Protein AF-X1RS71-F1 (afdb_monomer)

InterPro domains:
  IPR001348 ATP phosphoribosyltransferase HisG [PTHR21403] (3-144)
  IPR013820 ATP phosphoribosyltransferase, catalytic domain [PF01634] (53-143)
  IPR013820 ATP phosphoribosyltransferase, catalytic domain [TIGR00070] (6-144)

Organism: NCBI:txid412755

Sequence (164 aa):
MSERVLKFTIPKGSLQDAVASFFERAGLKLLFVSKRDYRPSVGDSEIYIKLLRPQEIPNYLIGENAFDLGISGIDWVKETNANVEILLDLEIGAVSIVLCAPNNWDYINSLDDILQKFYEEGKTLRISTEYLTLSMNYLKENETYRKFYGEKTPLVITPWRSWA

Radius of gyration: 20.75 Å; Cα contacts (8 Å, |Δi|>4): 174; chains: 1; bounding box: 48×31×65 Å

Nearest PDB structures (foldseek):
  2vd3-assembly1_A  TM=8.696E-01  e=7.797E-06  Methanothermobacter thermautotrophicus str. Delta H
  7dah-assembly1_F  TM=8.364E-01  e=1.551E-04  Vibrio cholerae M66-2
  4yb6-assembly1_B  TM=8.441E-01  e=4.802E-04  Campylobacter jejuni RM1221
  6fua-assembly1_C-2  TM=6.063E-01  e=3.843E-05  Psychrobacter arcticus 273-4
  4yb6-assembly1_A  TM=6.002E-01  e=3.934E-04  Campylobacter jejuni RM1221

Solvent-accessible surface area (backbone atoms only — not comparable to full-atom values): 10466 Å² total; per-residue (Å²): 128,84,80,82,60,48,32,35,35,39,36,49,67,92,51,30,63,60,51,44,50,54,31,40,76,70,72,44,46,68,44,64,95,46,97,84,55,48,59,40,48,45,94,44,92,49,53,46,46,37,54,37,56,48,82,48,40,40,60,40,53,70,35,86,95,62,32,79,44,69,56,64,55,69,66,41,31,59,42,67,65,42,87,71,86,86,88,74,86,82,90,66,83,87,81,82,92,75,91,84,76,70,88,88,45,88,81,57,88,48,71,56,46,50,53,50,52,29,59,75,69,74,47,86,83,83,85,88,72,93,51,59,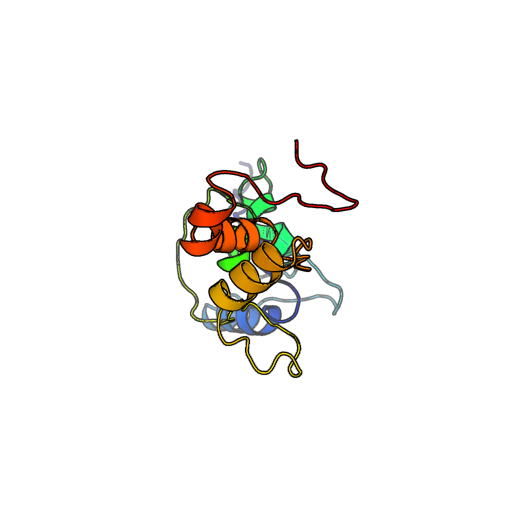50,51,52,48,49,59,47,69,69,33,66,59,47,32,72,77,56,49,88,64,75,80,88,68,87,53,100,88,50,86,78,129

pLDDT: mean 91.26, std 9.31, range [41.72, 96.94]

Mean predicted aligned error: 5.25 Å

Foldseek 3Di:
DPQQAAEEEEEDDPCPVVVQVVCVVVVFHWAAPDPPGQWTHTPDPSYTYGYDHLLCFLVQCQDPPRGVYYDHDPLSCQLVVRPDDDPDDPVPDDDDDDDDDDPVPVQDDDPLSVLVVCLVVVHDDDDDDPRQRVVQVVLQVDPSSCVRPNNDGDQDDDPVDDDD

Secondary structure (DSSP, 8-state):
-----EEEEEE-STTHHHHHHHHHHTT---B-SSTT-SS-B-S-TTEEEEEE-GGGHHHHHHSTTS-SEE---HHHHHHHT-----------S---------TT-TT--SHHHHHHHHHHTTPPP----S-HHHHHHHHHH-HHHHHHHTTPPPPP--SS----

Structure (mmCIF, N/CA/C/O backbone):
data_AF-X1RS71-F1
#
_entry.id   AF-X1RS71-F1
#
loop_
_atom_site.group_PDB
_atom_site.id
_atom_site.type_symbol
_atom_site.label_atom_id
_atom_site.label_alt_id
_atom_site.label_comp_id
_atom_site.label_asym_id
_atom_site.label_entity_id
_atom_site.label_seq_id
_atom_site.pdbx_PDB_ins_code
_atom_site.Cartn_x
_atom_site.Cartn_y
_atom_site.Cartn_z
_atom_site.occupancy
_atom_site.B_iso_or_equiv
_atom_site.auth_seq_id
_atom_site.auth_comp_id
_atom_site.auth_asym_id
_atom_site.auth_atom_id
_atom_site.pdbx_PDB_model_num
ATOM 1 N N . MET A 1 1 ? 7.664 11.153 -36.110 1.00 41.72 1 MET A N 1
ATOM 2 C CA . MET A 1 1 ? 6.736 10.410 -35.232 1.00 41.72 1 MET A CA 1
ATOM 3 C C . MET A 1 1 ? 7.298 10.532 -33.832 1.00 41.72 1 MET A C 1
ATOM 5 O O . MET A 1 1 ? 8.490 10.310 -33.695 1.00 41.72 1 MET A O 1
ATOM 9 N N . SER A 1 2 ? 6.528 10.975 -32.836 1.00 53.06 2 SER A N 1
ATOM 10 C CA . SER A 1 2 ? 7.007 10.883 -31.453 1.00 53.06 2 SER A CA 1
ATOM 11 C C . SER A 1 2 ? 7.156 9.398 -31.126 1.00 53.06 2 SER A C 1
ATOM 13 O O . SER A 1 2 ? 6.161 8.674 -31.207 1.00 53.06 2 SER A O 1
ATOM 15 N N . GLU A 1 3 ? 8.370 8.940 -30.838 1.00 64.94 3 GLU A N 1
ATOM 16 C CA . GLU A 1 3 ? 8.602 7.583 -30.339 1.00 64.94 3 GLU A CA 1
ATOM 17 C C . GLU A 1 3 ? 7.707 7.368 -29.112 1.00 64.94 3 GLU A C 1
ATOM 19 O O . GLU A 1 3 ? 7.701 8.180 -28.180 1.00 64.94 3 GLU A O 1
ATOM 24 N N . ARG A 1 4 ? 6.845 6.346 -29.161 1.00 82.25 4 ARG A N 1
ATOM 25 C CA . ARG A 1 4 ? 5.962 6.008 -28.042 1.00 82.25 4 ARG A CA 1
ATOM 26 C C . ARG A 1 4 ? 6.811 5.303 -26.995 1.00 82.25 4 ARG A C 1
ATOM 28 O O . ARG A 1 4 ? 7.054 4.113 -27.110 1.00 82.25 4 ARG A O 1
ATOM 35 N N . VAL A 1 5 ? 7.267 6.057 -26.005 1.00 92.62 5 VAL A N 1
ATOM 36 C CA . VAL A 1 5 ? 8.020 5.526 -24.867 1.00 92.62 5 VAL A CA 1
ATOM 37 C C . VAL A 1 5 ? 7.044 5.066 -23.786 1.00 92.62 5 VAL A C 1
ATOM 39 O O . VAL A 1 5 ? 6.218 5.863 -23.340 1.00 92.62 5 VAL A O 1
ATOM 42 N N . LEU A 1 6 ? 7.170 3.815 -23.341 1.00 94.38 6 LEU A N 1
ATOM 43 C CA . LEU A 1 6 ? 6.470 3.268 -22.183 1.00 94.38 6 LEU A CA 1
ATOM 44 C C . LEU A 1 6 ? 7.072 3.847 -20.897 1.00 94.38 6 LEU A C 1
ATOM 46 O O . LEU A 1 6 ? 8.234 3.597 -20.571 1.00 94.38 6 LEU A O 1
ATOM 50 N N . LYS A 1 7 ? 6.284 4.603 -20.135 1.00 95.44 7 LYS A N 1
ATOM 51 C CA . LYS A 1 7 ? 6.690 5.167 -18.845 1.00 95.44 7 LYS A CA 1
ATOM 52 C C . LYS A 1 7 ? 6.326 4.208 -17.718 1.00 95.44 7 LYS A C 1
ATOM 54 O O . LYS A 1 7 ? 5.167 4.102 -17.326 1.00 95.44 7 LYS A O 1
ATOM 59 N N . PHE A 1 8 ? 7.332 3.569 -17.140 1.00 96.19 8 PHE A N 1
ATOM 60 C CA . PHE A 1 8 ? 7.188 2.597 -16.063 1.00 96.19 8 PHE A CA 1
ATOM 61 C C . PHE A 1 8 ? 7.727 3.172 -14.742 1.00 96.19 8 PHE A C 1
ATOM 63 O O . PHE A 1 8 ? 8.841 3.695 -14.674 1.00 96.19 8 PHE A O 1
ATOM 70 N N . THR A 1 9 ? 6.960 3.075 -13.657 1.00 96.94 9 THR A N 1
ATOM 71 C CA . THR A 1 9 ? 7.467 3.319 -12.304 1.00 96.94 9 THR A CA 1
ATOM 72 C C . THR A 1 9 ? 7.672 2.048 -11.475 1.00 96.94 9 THR A C 1
ATOM 74 O O . THR A 1 9 ? 6.889 1.104 -11.533 1.00 96.94 9 THR A O 1
ATOM 77 N N . ILE A 1 10 ? 8.735 2.018 -10.670 1.00 96.19 10 ILE A N 1
ATOM 78 C CA . ILE A 1 10 ? 9.050 0.897 -9.772 1.00 96.19 10 ILE A CA 1
ATOM 79 C C . ILE A 1 10 ? 9.283 1.389 -8.334 1.00 96.19 10 ILE A C 1
ATOM 81 O O . ILE A 1 10 ? 9.695 2.540 -8.134 1.00 96.19 10 ILE A O 1
ATOM 85 N N . PRO A 1 11 ? 9.038 0.548 -7.312 1.00 95.56 11 PRO A N 1
ATOM 86 C CA . PRO A 1 11 ? 9.202 0.942 -5.923 1.00 95.56 11 PRO A CA 1
ATOM 87 C C . PRO A 1 11 ? 10.680 1.017 -5.557 1.00 95.56 11 PRO A C 1
ATOM 89 O O . PRO A 1 11 ? 11.466 0.111 -5.833 1.00 95.56 11 PRO A O 1
ATOM 92 N N . LYS A 1 12 ? 11.057 2.098 -4.876 1.00 93.75 12 LYS A N 1
ATOM 93 C CA . LYS A 1 12 ? 12.360 2.194 -4.213 1.00 93.75 12 LYS A CA 1
ATOM 94 C C . LYS A 1 12 ? 12.329 1.545 -2.828 1.00 93.75 12 LYS A C 1
ATOM 96 O O . LYS A 1 12 ? 11.273 1.433 -2.207 1.00 93.75 12 LYS A O 1
ATOM 101 N N . GLY A 1 13 ? 13.508 1.270 -2.273 1.00 90.88 13 GLY A N 1
ATOM 102 C CA . GLY A 1 13 ? 13.646 0.788 -0.896 1.00 90.88 13 GLY A CA 1
ATOM 103 C C . GLY A 1 13 ? 13.589 -0.734 -0.806 1.00 90.88 13 GLY A C 1
ATOM 104 O O . GLY A 1 13 ? 14.222 -1.407 -1.608 1.00 90.88 13 GLY A O 1
ATOM 105 N N . SER A 1 14 ? 12.857 -1.279 0.169 1.00 88.62 14 SER A N 1
ATOM 106 C CA . SER A 1 14 ? 12.885 -2.714 0.507 1.00 88.62 14 SER A CA 1
ATOM 107 C C . SER A 1 14 ? 12.502 -3.652 -0.643 1.00 88.62 14 SER A C 1
ATOM 109 O O . SER A 1 14 ? 13.005 -4.768 -0.699 1.00 88.62 14 SER A O 1
ATOM 111 N N . LEU A 1 15 ? 11.646 -3.210 -1.570 1.00 90.94 15 LEU A N 1
ATOM 112 C CA . LEU A 1 15 ? 11.234 -4.003 -2.735 1.00 90.94 15 LEU A CA 1
ATOM 113 C C . LEU A 1 15 ? 12.163 -3.851 -3.944 1.00 90.94 15 LEU A C 1
ATOM 115 O O . LEU A 1 15 ? 12.030 -4.602 -4.907 1.00 90.94 15 LEU A O 1
ATOM 119 N N . GLN A 1 16 ? 13.094 -2.896 -3.916 1.00 91.88 16 GLN A N 1
ATOM 120 C CA . GLN A 1 16 ? 13.895 -2.535 -5.084 1.00 91.88 16 GLN A CA 1
ATOM 121 C C . GLN A 1 16 ? 14.736 -3.710 -5.595 1.00 91.88 16 GLN A C 1
ATOM 123 O O . GLN A 1 16 ? 14.764 -3.946 -6.799 1.00 91.88 16 GLN A O 1
ATOM 128 N N . ASP A 1 17 ? 15.374 -4.468 -4.702 1.00 91.88 17 ASP A N 1
ATOM 129 C CA . ASP A 1 17 ? 16.229 -5.597 -5.092 1.00 91.88 17 ASP A CA 1
ATOM 130 C C . ASP A 1 17 ? 15.408 -6.767 -5.657 1.00 91.88 17 ASP A C 1
ATOM 132 O O . ASP A 1 17 ? 15.797 -7.384 -6.650 1.00 91.88 17 ASP A O 1
ATOM 136 N N . ALA A 1 18 ? 14.233 -7.038 -5.076 1.00 93.69 18 ALA A N 1
ATOM 137 C CA . ALA A 1 18 ? 13.310 -8.053 -5.583 1.00 93.69 18 ALA A CA 1
ATOM 138 C C . ALA A 1 18 ? 12.795 -7.688 -6.984 1.00 93.69 18 ALA A C 1
ATOM 140 O O . ALA A 1 18 ? 12.774 -8.531 -7.881 1.00 93.69 18 ALA A O 1
ATOM 141 N N . VAL A 1 19 ? 12.452 -6.414 -7.196 1.00 94.88 19 VAL A N 1
ATOM 142 C CA . VAL A 1 19 ? 12.043 -5.899 -8.507 1.00 94.88 19 VAL A CA 1
ATOM 143 C C . VAL A 1 19 ? 13.203 -5.933 -9.501 1.00 94.88 19 VAL A C 1
ATOM 145 O O . VAL A 1 19 ? 13.016 -6.378 -10.629 1.00 94.88 19 VAL A O 1
ATOM 148 N N . ALA A 1 20 ? 14.414 -5.542 -9.102 1.00 93.81 20 ALA A N 1
ATOM 149 C CA . ALA A 1 20 ? 15.587 -5.619 -9.971 1.00 93.81 20 ALA A CA 1
ATOM 150 C C . ALA A 1 20 ? 15.874 -7.062 -10.419 1.00 93.81 20 ALA A C 1
ATOM 152 O O . ALA A 1 20 ? 16.146 -7.291 -11.596 1.00 93.81 20 ALA A O 1
ATOM 153 N N . SER A 1 21 ? 15.735 -8.035 -9.514 1.00 93.94 21 SER A N 1
ATOM 154 C CA . SER A 1 21 ? 15.857 -9.464 -9.828 1.00 93.94 21 SER A CA 1
ATOM 155 C C . SER A 1 21 ? 14.759 -9.950 -10.782 1.00 93.94 21 SER A C 1
ATOM 157 O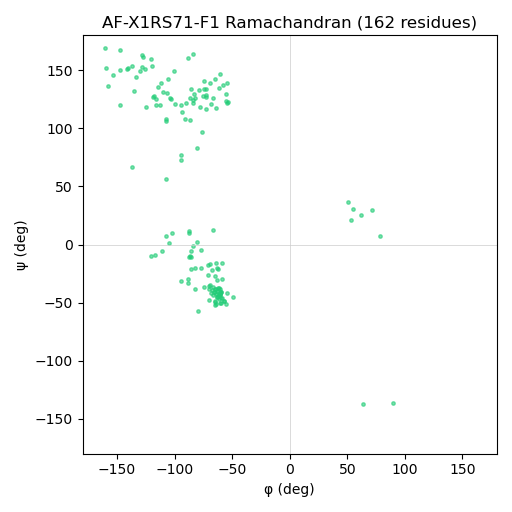 O . SER A 1 21 ? 15.042 -10.679 -11.733 1.00 93.94 21 SER A O 1
ATOM 159 N N . PHE A 1 22 ? 13.510 -9.506 -10.591 1.00 94.12 22 PHE A N 1
ATOM 160 C CA . PHE A 1 22 ? 12.412 -9.792 -11.521 1.00 94.12 22 PHE A CA 1
ATOM 161 C C . PHE A 1 22 ? 12.717 -9.279 -12.939 1.00 94.12 22 PHE A C 1
ATOM 163 O O . PHE A 1 22 ? 12.591 -10.026 -13.908 1.00 94.12 22 PHE A O 1
ATOM 170 N N . PHE A 1 23 ? 13.200 -8.041 -13.050 1.00 94.62 23 PHE A N 1
ATOM 171 C CA . PHE A 1 23 ? 13.624 -7.441 -14.315 1.00 94.62 23 PHE A CA 1
ATOM 172 C C . PHE A 1 23 ? 14.806 -8.186 -14.954 1.00 94.62 23 PHE A C 1
ATOM 174 O O . PHE A 1 23 ? 14.778 -8.469 -16.150 1.00 94.62 23 PHE A O 1
ATOM 181 N N . GLU A 1 24 ? 15.825 -8.564 -14.177 1.00 94.62 24 GLU A N 1
ATOM 182 C CA . GLU A 1 24 ? 16.976 -9.321 -14.688 1.00 94.62 24 GLU A CA 1
ATOM 183 C C . GLU A 1 24 ? 16.559 -10.703 -15.219 1.00 94.62 24 GLU A C 1
ATOM 185 O O . GLU A 1 24 ? 16.995 -11.097 -16.301 1.00 94.62 24 GLU A O 1
ATOM 190 N N . ARG A 1 25 ? 15.637 -11.399 -14.536 1.00 93.94 25 ARG A N 1
ATOM 191 C CA . ARG A 1 25 ? 15.044 -12.663 -15.018 1.00 93.94 25 ARG A CA 1
ATOM 192 C C . ARG A 1 25 ? 14.253 -12.500 -16.316 1.00 93.94 25 ARG A C 1
ATOM 194 O O . ARG A 1 25 ? 14.201 -13.439 -17.105 1.00 93.94 25 ARG A O 1
ATOM 201 N N . ALA A 1 26 ? 13.660 -11.330 -16.538 1.00 92.56 26 ALA A N 1
ATOM 202 C CA . ALA A 1 26 ? 12.976 -10.980 -17.780 1.00 92.56 26 ALA A CA 1
ATOM 203 C C . ALA A 1 26 ? 13.935 -10.524 -18.902 1.00 92.56 26 ALA A C 1
ATOM 205 O O . ALA A 1 26 ? 13.479 -10.150 -19.978 1.00 92.56 26 ALA A O 1
ATOM 206 N N . GLY A 1 27 ? 15.256 -10.528 -18.673 1.00 94.56 27 GLY A N 1
ATOM 207 C CA . GLY A 1 27 ? 16.252 -10.036 -19.633 1.00 94.56 27 GLY A CA 1
ATOM 208 C C . GLY A 1 27 ? 16.381 -8.508 -19.679 1.00 94.56 27 GLY A C 1
ATOM 209 O O . GLY A 1 27 ? 17.112 -7.976 -20.510 1.00 94.56 27 GLY A O 1
ATOM 210 N N . LEU A 1 28 ? 15.717 -7.793 -18.768 1.00 94.75 28 LEU A N 1
ATOM 211 C CA . LEU A 1 28 ? 15.622 -6.334 -18.710 1.00 94.75 28 LEU A CA 1
ATOM 212 C C . LEU A 1 28 ? 16.460 -5.766 -17.558 1.00 94.75 28 LEU A C 1
ATOM 214 O O . LEU A 1 28 ? 15.956 -5.069 -16.682 1.00 94.75 28 LEU A O 1
ATOM 218 N N . LYS A 1 29 ? 17.761 -6.068 -17.533 1.00 95.94 29 LYS A N 1
ATOM 219 C CA . LYS A 1 29 ? 18.649 -5.650 -16.438 1.00 95.94 29 LYS A CA 1
ATOM 220 C C . LYS A 1 29 ? 18.619 -4.133 -16.209 1.00 95.94 29 LYS A C 1
ATOM 222 O O . LYS A 1 29 ? 18.951 -3.360 -17.106 1.00 95.94 29 LYS A O 1
ATOM 227 N N . LEU A 1 30 ? 18.294 -3.732 -14.979 1.00 95.81 30 LE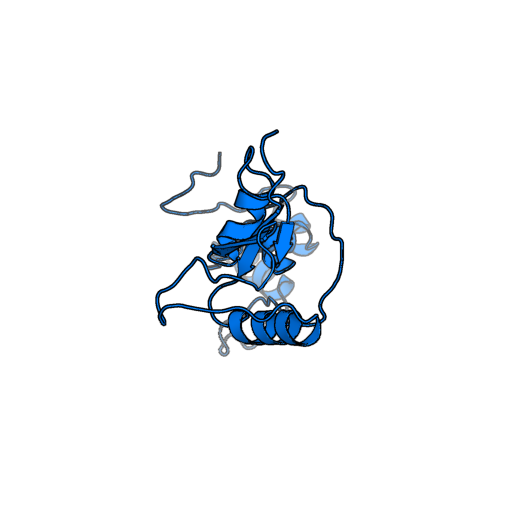U A N 1
ATOM 228 C CA . LEU A 1 30 ? 18.325 -2.337 -14.545 1.00 95.81 30 LEU A CA 1
ATOM 229 C C . LEU A 1 30 ? 19.767 -1.874 -14.314 1.00 95.81 30 LEU A C 1
ATOM 231 O O . LEU A 1 30 ? 20.519 -2.495 -13.557 1.00 95.81 30 LEU A O 1
ATOM 235 N N . LEU A 1 31 ? 20.141 -0.759 -14.935 1.00 95.38 31 LEU A N 1
ATOM 236 C CA . LEU A 1 31 ? 21.457 -0.142 -14.812 1.00 95.38 31 LEU A CA 1
ATOM 237 C C . LEU A 1 31 ? 21.336 1.197 -14.087 1.00 95.38 31 LEU A C 1
ATOM 239 O O . LEU A 1 31 ? 20.668 2.114 -14.556 1.00 95.38 31 LEU A O 1
ATOM 243 N N . PHE A 1 32 ? 22.012 1.312 -12.947 1.00 94.31 32 PHE A N 1
ATOM 244 C CA . PHE A 1 32 ? 22.029 2.520 -12.125 1.00 94.31 32 PHE A CA 1
ATOM 245 C C . PHE A 1 32 ? 23.381 3.218 -12.262 1.00 94.31 32 PHE A C 1
ATOM 247 O O . PHE A 1 32 ? 24.421 2.587 -12.068 1.00 94.31 32 PHE A O 1
ATOM 254 N N . VAL A 1 33 ? 23.388 4.530 -12.522 1.00 92.19 33 VAL A N 1
ATOM 255 C CA . VAL A 1 33 ? 24.653 5.295 -12.592 1.00 92.19 33 VAL A CA 1
ATOM 256 C C . VAL A 1 33 ? 25.237 5.596 -11.209 1.00 92.19 33 VAL A C 1
ATOM 258 O O . VAL A 1 33 ? 26.421 5.897 -11.070 1.00 92.19 33 VAL A O 1
ATOM 261 N N . SER A 1 34 ? 24.412 5.537 -10.160 1.00 91.75 34 SER A N 1
ATOM 262 C CA . SER A 1 34 ? 24.836 5.717 -8.771 1.00 91.75 34 SER A CA 1
ATOM 263 C C . SER A 1 34 ? 23.819 5.126 -7.792 1.00 91.75 34 SER A C 1
ATOM 265 O O . SER A 1 34 ? 22.674 4.868 -8.147 1.00 91.75 34 SER A O 1
ATOM 267 N N . LYS A 1 35 ? 24.186 5.020 -6.508 1.00 83.31 35 LYS A N 1
ATOM 268 C CA . LYS A 1 35 ? 23.254 4.607 -5.439 1.00 83.31 35 LYS A CA 1
ATOM 269 C C . LYS A 1 35 ? 22.062 5.552 -5.235 1.00 83.31 35 LYS A C 1
ATOM 271 O O . LYS A 1 35 ? 21.087 5.167 -4.605 1.00 83.31 35 LYS A O 1
ATOM 276 N N . ARG A 1 36 ? 22.166 6.807 -5.684 1.00 86.31 36 ARG A N 1
ATOM 277 C CA . ARG A 1 36 ? 21.101 7.821 -5.571 1.00 86.31 36 ARG A CA 1
ATOM 278 C C . ARG A 1 36 ? 20.358 8.022 -6.888 1.00 86.31 36 ARG A C 1
ATOM 280 O O . ARG A 1 36 ? 19.613 8.989 -7.021 1.00 86.31 36 ARG A O 1
ATOM 287 N N . ASP A 1 37 ? 20.608 7.162 -7.865 1.00 90.62 37 ASP A N 1
ATOM 288 C CA . ASP A 1 37 ? 19.938 7.231 -9.145 1.00 90.62 37 ASP A CA 1
ATOM 289 C C . ASP A 1 37 ? 18.481 6.774 -9.006 1.00 90.62 37 ASP A C 1
ATOM 291 O O . ASP A 1 37 ? 18.188 5.703 -8.479 1.00 90.62 37 ASP A O 1
ATOM 295 N N . TYR A 1 38 ? 17.570 7.628 -9.465 1.00 93.44 38 TYR A N 1
ATOM 296 C CA . TYR A 1 38 ? 16.130 7.381 -9.462 1.00 93.44 38 TYR A CA 1
ATOM 297 C C . TYR A 1 38 ? 15.599 7.047 -10.859 1.00 93.44 38 TYR A C 1
ATOM 299 O O . TYR A 1 38 ? 14.388 6.912 -11.020 1.00 93.44 38 TYR A O 1
ATOM 307 N N . ARG A 1 39 ? 16.462 6.985 -11.878 1.00 95.94 39 ARG A N 1
ATOM 308 C CA . ARG A 1 39 ? 16.088 6.760 -13.279 1.00 95.94 39 ARG A CA 1
ATOM 309 C C . ARG A 1 39 ? 17.053 5.761 -13.922 1.00 95.94 39 ARG A C 1
ATOM 311 O O . ARG A 1 39 ? 17.828 6.157 -14.793 1.00 95.94 39 ARG A O 1
ATOM 318 N N . PRO A 1 40 ? 17.038 4.492 -13.476 1.00 95.88 40 PRO A N 1
ATOM 319 C CA . PRO A 1 40 ? 17.865 3.472 -14.088 1.00 95.88 40 PRO A CA 1
ATOM 320 C C . PRO A 1 40 ? 17.493 3.314 -15.558 1.00 95.88 40 PRO A C 1
ATOM 322 O O . PRO A 1 40 ? 16.325 3.448 -15.933 1.00 95.88 40 PRO A O 1
ATOM 325 N N . SER A 1 41 ? 18.485 2.995 -16.377 1.00 94.75 41 SER A N 1
ATOM 326 C CA . SER A 1 41 ? 18.248 2.582 -17.752 1.00 94.75 41 SER A CA 1
ATOM 327 C C . SER A 1 41 ? 18.043 1.073 -17.838 1.00 94.75 41 SER A C 1
ATOM 329 O O . SER A 1 41 ? 18.433 0.306 -16.954 1.00 94.75 41 SER A O 1
ATOM 331 N N . VAL A 1 42 ? 17.427 0.654 -18.934 1.00 94.81 42 VAL A N 1
ATOM 332 C CA . VAL A 1 42 ? 17.312 -0.737 -19.365 1.00 94.81 42 VAL A CA 1
ATOM 333 C C . VAL A 1 42 ? 17.799 -0.815 -20.813 1.00 94.81 42 VAL A C 1
ATOM 335 O O . VAL A 1 42 ? 17.896 0.210 -21.486 1.00 94.81 42 VAL A O 1
ATOM 338 N N . GLY A 1 43 ? 18.145 -2.006 -21.302 1.00 92.00 43 GLY A N 1
ATOM 339 C CA . GLY A 1 43 ? 18.640 -2.216 -22.671 1.00 92.00 43 GLY A CA 1
ATOM 340 C C . GLY A 1 43 ? 17.628 -1.955 -23.797 1.0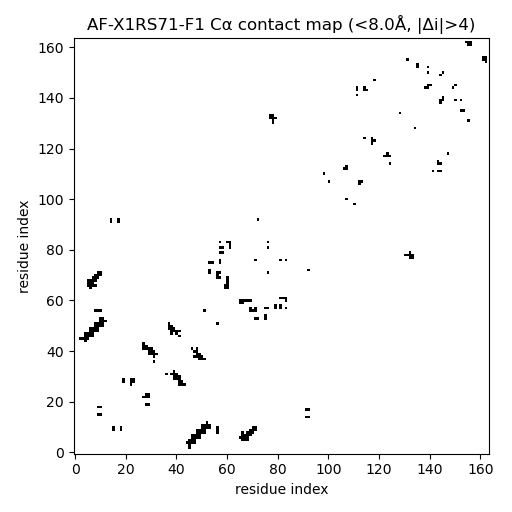0 92.00 43 GLY A C 1
ATOM 341 O O . GLY A 1 43 ? 17.892 -2.349 -24.927 1.00 92.00 43 GLY A O 1
ATOM 342 N N . ASP A 1 44 ? 16.494 -1.322 -23.496 1.00 92.19 44 ASP A N 1
ATOM 343 C CA . ASP A 1 44 ? 15.411 -1.006 -24.421 1.00 92.19 44 ASP A CA 1
ATOM 344 C C . ASP A 1 44 ? 15.131 0.505 -24.379 1.00 92.19 44 ASP A C 1
ATOM 346 O O . ASP A 1 44 ? 14.784 1.057 -23.332 1.00 92.19 44 ASP A O 1
ATOM 350 N N . SER A 1 45 ? 15.316 1.182 -25.514 1.00 91.44 45 SER A N 1
ATOM 351 C CA . SER A 1 45 ? 15.113 2.629 -25.649 1.00 91.44 45 SER A CA 1
ATOM 352 C C . SER A 1 45 ? 13.645 3.049 -25.606 1.00 91.44 45 SER A C 1
ATOM 354 O O . SER A 1 45 ? 13.360 4.224 -25.380 1.00 91.44 45 SER A O 1
ATOM 356 N N . GLU A 1 46 ? 12.714 2.116 -25.809 1.00 94.00 46 GLU A N 1
ATOM 357 C CA . GLU A 1 46 ? 11.277 2.380 -25.752 1.00 94.00 46 GLU A CA 1
ATOM 358 C C . GLU A 1 46 ? 10.735 2.335 -24.313 1.00 94.00 46 GLU A C 1
ATOM 360 O O . GLU A 1 46 ? 9.555 2.608 -24.098 1.00 94.00 46 GLU A O 1
ATOM 365 N N . ILE A 1 47 ? 11.577 2.052 -23.308 1.00 94.88 47 ILE A N 1
ATOM 366 C CA . ILE A 1 47 ? 11.180 1.959 -21.898 1.00 94.88 47 ILE A CA 1
ATOM 367 C C . ILE A 1 47 ? 11.870 3.045 -21.064 1.00 94.88 47 ILE A C 1
ATOM 369 O O . ILE A 1 47 ? 13.090 3.090 -20.914 1.00 94.88 47 ILE A O 1
ATOM 373 N N . TYR A 1 48 ? 11.062 3.891 -20.430 1.00 95.25 48 TYR A N 1
ATOM 374 C CA . TYR A 1 48 ? 11.504 4.864 -19.436 1.00 95.25 48 TYR A CA 1
ATOM 375 C C . TYR A 1 48 ? 11.161 4.383 -18.027 1.00 95.25 48 TYR A C 1
ATOM 377 O O . TYR A 1 48 ? 9.992 4.149 -17.731 1.00 95.25 48 TYR A O 1
ATOM 385 N N . ILE A 1 49 ? 12.153 4.305 -17.131 1.00 96.44 49 ILE A N 1
ATOM 386 C CA . ILE A 1 49 ? 11.950 3.856 -15.747 1.00 96.44 49 ILE A CA 1
ATOM 387 C C . ILE A 1 49 ? 12.214 4.989 -14.755 1.00 96.44 49 ILE A C 1
ATOM 389 O O . ILE A 1 49 ? 13.222 5.696 -14.833 1.00 96.44 49 ILE A O 1
ATOM 393 N N . LYS A 1 50 ? 11.325 5.139 -13.766 1.00 95.94 50 LYS A N 1
ATOM 394 C CA . LYS A 1 50 ? 11.550 6.015 -12.608 1.00 95.94 50 LYS A CA 1
ATOM 395 C C . LYS A 1 50 ? 11.168 5.347 -11.289 1.00 95.94 50 LYS A C 1
ATOM 397 O O . LYS A 1 50 ? 10.067 4.824 -11.126 1.00 95.94 50 LYS A O 1
ATOM 402 N N . LEU A 1 51 ? 12.066 5.444 -10.314 1.00 96.06 51 LEU A N 1
ATOM 403 C CA . LEU A 1 51 ? 11.833 5.001 -8.944 1.00 96.06 51 LEU A CA 1
ATOM 404 C C . LEU A 1 51 ? 10.992 6.031 -8.186 1.00 96.06 51 LEU A C 1
ATOM 406 O O . LEU A 1 51 ? 11.311 7.224 -8.187 1.00 96.06 51 LEU A O 1
ATOM 410 N N . LEU A 1 52 ? 9.969 5.555 -7.480 1.00 95.50 52 LEU A N 1
ATOM 411 C CA . LEU A 1 52 ? 9.118 6.349 -6.587 1.00 95.50 52 LEU A CA 1
ATOM 412 C C . LEU A 1 52 ? 9.021 5.695 -5.201 1.00 95.50 52 LEU A C 1
ATOM 414 O O . LEU A 1 52 ? 9.362 4.520 -5.033 1.00 95.50 52 LEU A O 1
ATOM 418 N N . ARG A 1 53 ? 8.584 6.446 -4.175 1.00 93.69 53 ARG A N 1
ATOM 419 C CA . ARG A 1 53 ? 8.193 5.815 -2.901 1.00 93.69 53 ARG A CA 1
ATOM 420 C C . ARG A 1 53 ? 6.958 4.942 -3.152 1.00 93.69 53 ARG A C 1
ATOM 422 O O . ARG A 1 53 ? 6.083 5.379 -3.897 1.00 93.69 53 ARG A O 1
ATOM 429 N N . PRO A 1 54 ? 6.835 3.770 -2.504 1.00 92.88 54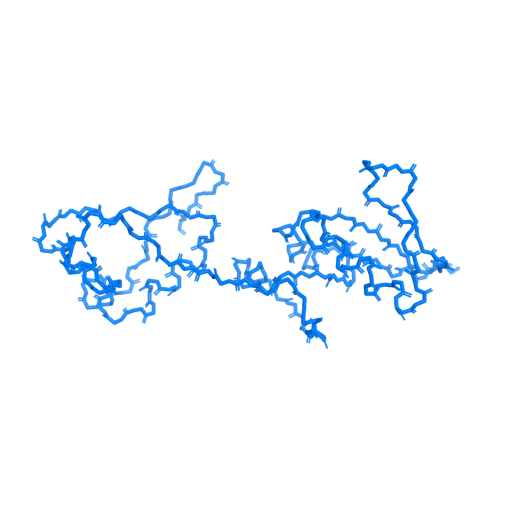 PRO A N 1
ATOM 430 C CA . PRO A 1 54 ? 5.676 2.891 -2.678 1.00 92.88 54 PRO A CA 1
ATOM 431 C C . PRO A 1 54 ? 4.324 3.612 -2.551 1.00 92.88 54 PRO A C 1
ATOM 433 O O . PRO A 1 54 ? 3.487 3.487 -3.439 1.00 92.88 54 PRO A O 1
ATOM 436 N N . GLN A 1 55 ? 4.173 4.468 -1.534 1.00 92.81 55 GLN A N 1
ATOM 437 C CA . GLN A 1 55 ? 2.959 5.261 -1.279 1.00 92.81 55 GLN A CA 1
ATOM 438 C C . GLN A 1 55 ? 2.595 6.282 -2.372 1.00 92.81 55 GLN A C 1
ATOM 440 O O . GLN A 1 55 ? 1.460 6.745 -2.441 1.00 92.81 55 GLN A O 1
ATOM 445 N N . GLU A 1 56 ? 3.552 6.669 -3.217 1.00 93.31 56 GLU A N 1
ATOM 446 C CA . GLU A 1 56 ? 3.339 7.645 -4.289 1.00 93.31 56 GLU A CA 1
ATOM 447 C C . GLU A 1 56 ? 2.866 6.967 -5.580 1.00 93.31 56 GLU A C 1
ATOM 449 O O . GLU A 1 56 ? 2.138 7.578 -6.360 1.00 93.31 56 GLU A O 1
ATOM 454 N N . ILE A 1 57 ? 3.266 5.710 -5.808 1.00 95.94 57 ILE A N 1
ATOM 455 C CA . ILE A 1 57 ? 3.082 5.011 -7.087 1.00 95.94 57 ILE A CA 1
ATOM 456 C C . ILE A 1 57 ? 1.618 4.978 -7.543 1.00 95.94 57 ILE A C 1
ATOM 458 O O . ILE A 1 57 ? 1.376 5.402 -8.672 1.00 95.94 57 ILE A O 1
ATOM 462 N N . PRO A 1 58 ? 0.634 4.559 -6.721 1.00 95.81 58 PRO A N 1
ATOM 463 C CA . PRO A 1 58 ? -0.753 4.482 -7.181 1.00 95.81 58 PRO A CA 1
ATOM 464 C C . PRO A 1 58 ? -1.302 5.833 -7.655 1.00 95.81 58 PRO A C 1
ATOM 466 O O . PRO A 1 58 ? -1.937 5.913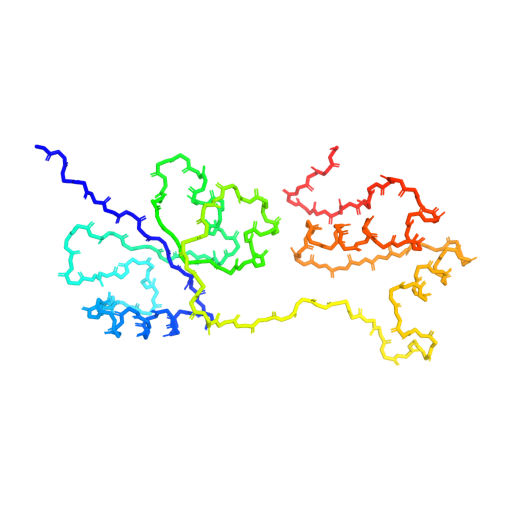 -8.703 1.00 95.81 58 PRO A O 1
ATOM 469 N N . ASN A 1 59 ? -0.985 6.913 -6.933 1.00 93.31 59 ASN A N 1
ATOM 470 C CA . ASN A 1 59 ? -1.406 8.268 -7.295 1.00 93.31 59 ASN A CA 1
ATOM 471 C C . ASN A 1 59 ? -0.753 8.746 -8.598 1.00 93.31 59 ASN A C 1
ATOM 473 O O . ASN A 1 59 ? -1.385 9.432 -9.396 1.00 93.31 59 ASN A O 1
ATOM 477 N N . TYR A 1 60 ? 0.508 8.378 -8.830 1.00 94.88 60 TYR A N 1
ATOM 478 C CA . TYR A 1 60 ? 1.199 8.684 -10.080 1.00 94.88 60 TYR A CA 1
ATOM 479 C C . TYR A 1 60 ? 0.683 7.864 -11.271 1.00 94.88 60 TYR A C 1
ATOM 481 O O . TYR A 1 60 ? 0.796 8.342 -12.392 1.00 94.88 60 TYR A O 1
ATOM 489 N N . LEU A 1 61 ? 0.113 6.674 -11.059 1.00 95.44 61 LEU A N 1
ATOM 490 C CA . LEU A 1 61 ? -0.491 5.874 -12.134 1.00 95.44 61 LEU A CA 1
ATOM 491 C C . LEU A 1 61 ? -1.834 6.433 -12.607 1.00 95.44 61 LEU A C 1
ATOM 493 O O . LEU A 1 61 ? -2.129 6.396 -13.794 1.00 95.44 61 LEU A O 1
ATOM 497 N N . ILE A 1 62 ? -2.638 6.977 -11.692 1.00 93.19 62 ILE A N 1
ATOM 498 C CA . ILE A 1 62 ? -3.916 7.620 -12.041 1.00 93.19 62 ILE A CA 1
ATOM 499 C C . ILE A 1 62 ? -3.752 9.094 -12.443 1.00 93.19 62 ILE A C 1
ATOM 501 O O . ILE A 1 62 ? -4.705 9.725 -12.897 1.00 93.19 62 ILE A O 1
ATOM 505 N N . GLY A 1 63 ? -2.563 9.665 -12.231 1.00 88.88 63 GLY A N 1
ATOM 506 C CA . GLY A 1 63 ? -2.249 11.048 -12.573 1.00 88.88 63 GLY A CA 1
ATOM 507 C C . GLY A 1 63 ? -2.070 11.241 -14.079 1.00 88.88 63 GLY A C 1
ATOM 508 O O . GLY A 1 63 ? -1.456 10.416 -14.756 1.00 88.88 63 GLY A O 1
ATOM 509 N N . GLU A 1 64 ? -2.563 12.362 -14.609 1.00 76.06 64 GLU A N 1
ATOM 510 C CA . GLU A 1 64 ? -2.521 12.645 -16.048 1.00 76.06 64 GLU A CA 1
ATOM 511 C C . GLU A 1 64 ? -1.096 12.559 -16.630 1.00 76.06 64 GLU A C 1
ATOM 513 O O . GLU A 1 64 ? -0.188 13.285 -16.219 1.00 76.06 64 GLU A O 1
ATOM 518 N N . ASN A 1 65 ? -0.913 11.680 -17.626 1.00 66.81 65 ASN A N 1
ATOM 519 C CA . ASN A 1 65 ? 0.315 11.495 -18.417 1.00 66.81 65 ASN A CA 1
ATOM 520 C C . ASN A 1 65 ? 1.610 11.248 -17.613 1.00 66.81 65 ASN A C 1
ATOM 522 O O . ASN A 1 65 ? 2.719 11.451 -18.139 1.00 66.81 65 ASN A O 1
ATOM 526 N N . ALA A 1 66 ? 1.490 10.805 -16.361 1.00 81.88 66 ALA A N 1
ATOM 527 C CA . ALA A 1 66 ? 2.630 10.575 -15.488 1.00 81.88 66 ALA A CA 1
ATOM 528 C C . ALA A 1 66 ? 3.331 9.241 -15.792 1.00 81.88 66 ALA A C 1
ATOM 530 O O . ALA A 1 66 ? 4.523 9.256 -16.114 1.00 81.88 66 ALA A O 1
ATOM 531 N N . PHE A 1 67 ? 2.607 8.121 -15.736 1.00 94.69 67 PHE A N 1
ATOM 532 C CA . PHE A 1 67 ? 3.122 6.778 -16.018 1.00 94.69 67 PHE A CA 1
ATOM 533 C C . PHE A 1 67 ? 2.047 5.890 -16.642 1.00 94.69 67 PHE A C 1
ATOM 535 O O . PHE A 1 67 ? 0.870 6.054 -16.344 1.00 94.69 67 PHE A O 1
ATOM 542 N N . ASP A 1 68 ? 2.475 4.938 -17.468 1.00 94.38 68 ASP A N 1
ATOM 543 C CA . ASP A 1 68 ? 1.604 3.967 -18.136 1.00 94.38 68 ASP A CA 1
ATOM 544 C C . ASP A 1 68 ? 1.507 2.653 -17.340 1.00 94.38 68 ASP A C 1
ATOM 546 O O . ASP A 1 68 ? 0.485 1.973 -17.367 1.00 94.38 68 ASP A O 1
ATOM 550 N N . LEU A 1 69 ? 2.579 2.290 -16.625 1.00 95.31 69 LEU A N 1
ATOM 551 C CA . LEU A 1 69 ? 2.686 1.053 -15.848 1.00 95.31 69 LEU A CA 1
ATOM 552 C C . LEU A 1 69 ? 3.432 1.301 -14.533 1.00 95.31 69 LEU A C 1
ATOM 554 O O . LEU A 1 69 ? 4.304 2.172 -14.448 1.00 95.31 69 LEU A O 1
ATOM 558 N N . GLY A 1 70 ? 3.122 0.520 -13.498 1.00 95.81 70 GLY A N 1
ATOM 559 C CA . GLY A 1 70 ? 3.818 0.601 -12.219 1.00 95.81 70 GLY A CA 1
ATOM 560 C C . GLY A 1 70 ? 3.804 -0.700 -11.429 1.00 95.81 70 GLY A C 1
ATOM 561 O O . GLY A 1 70 ? 2.824 -1.435 -11.465 1.00 95.81 70 GLY A O 1
ATOM 562 N N . ILE A 1 71 ? 4.883 -0.969 -10.689 1.00 96.81 71 ILE A N 1
ATOM 563 C CA . ILE A 1 71 ? 4.896 -2.011 -9.653 1.00 96.81 71 ILE A CA 1
ATOM 564 C C . ILE A 1 71 ? 4.570 -1.333 -8.327 1.00 96.81 71 ILE A C 1
ATOM 566 O O . ILE A 1 71 ? 5.289 -0.437 -7.891 1.00 96.81 71 ILE A O 1
ATOM 570 N N . SER A 1 72 ? 3.491 -1.750 -7.676 1.00 95.25 72 SER A N 1
ATOM 571 C CA . SER A 1 72 ? 3.070 -1.204 -6.387 1.00 95.25 72 SER A CA 1
ATOM 572 C C . SER A 1 72 ? 2.625 -2.317 -5.451 1.00 95.25 72 SER A C 1
ATOM 574 O O . SER A 1 72 ? 2.186 -3.373 -5.903 1.00 95.25 72 SER A O 1
ATOM 576 N N . GLY A 1 73 ? 2.733 -2.068 -4.148 1.00 94.25 73 GLY A N 1
ATOM 577 C CA . GLY A 1 73 ? 2.107 -2.929 -3.156 1.00 94.25 73 GLY A CA 1
ATOM 578 C C . GLY A 1 73 ? 0.586 -2.782 -3.215 1.00 94.25 73 GLY A C 1
ATOM 579 O O . GLY A 1 73 ? 0.057 -1.678 -3.382 1.00 94.25 73 GLY A O 1
ATOM 580 N N . ILE A 1 74 ? -0.130 -3.901 -3.093 1.00 94.50 74 ILE A N 1
ATOM 581 C CA . ILE A 1 74 ? -1.600 -3.910 -3.134 1.00 94.50 74 ILE A CA 1
ATOM 582 C C . ILE A 1 74 ? -2.217 -3.145 -1.953 1.00 94.50 74 ILE A C 1
ATOM 584 O O . ILE A 1 74 ? -3.314 -2.599 -2.060 1.00 94.50 74 ILE A O 1
ATOM 588 N N . ASP A 1 75 ? -1.496 -3.079 -0.837 1.00 94.88 75 ASP A N 1
ATOM 589 C CA . ASP A 1 75 ? -1.792 -2.239 0.316 1.00 94.88 75 ASP A CA 1
ATOM 590 C C . ASP A 1 75 ? -1.890 -0.762 -0.074 1.00 94.88 75 ASP A C 1
ATOM 592 O O . ASP A 1 75 ? -2.889 -0.119 0.237 1.00 94.88 75 ASP A O 1
ATOM 596 N N . TRP A 1 76 ? -0.921 -0.240 -0.828 1.00 95.56 76 TRP A N 1
ATOM 597 C CA . TRP A 1 76 ? -0.925 1.158 -1.263 1.00 95.56 76 TRP A CA 1
ATOM 598 C C . TRP A 1 76 ? -2.000 1.459 -2.302 1.00 95.56 76 TRP A C 1
ATOM 600 O O . TRP A 1 76 ? -2.606 2.533 -2.258 1.00 95.56 76 TRP A O 1
ATOM 610 N N . VAL A 1 77 ? -2.283 0.521 -3.209 1.00 95.50 77 VAL A N 1
ATOM 611 C CA . VAL A 1 77 ? -3.398 0.655 -4.163 1.00 95.50 77 VAL A CA 1
ATOM 612 C C . VAL A 1 77 ? -4.726 0.793 -3.413 1.00 95.50 77 VAL A C 1
ATOM 614 O O . VAL A 1 77 ? -5.503 1.705 -3.698 1.00 95.50 77 VAL A O 1
ATOM 617 N N . LYS A 1 78 ? -4.958 -0.052 -2.400 1.00 95.31 78 LYS A N 1
ATOM 618 C CA . LYS A 1 78 ? -6.163 0.015 -1.561 1.00 95.31 78 LYS A CA 1
ATOM 619 C C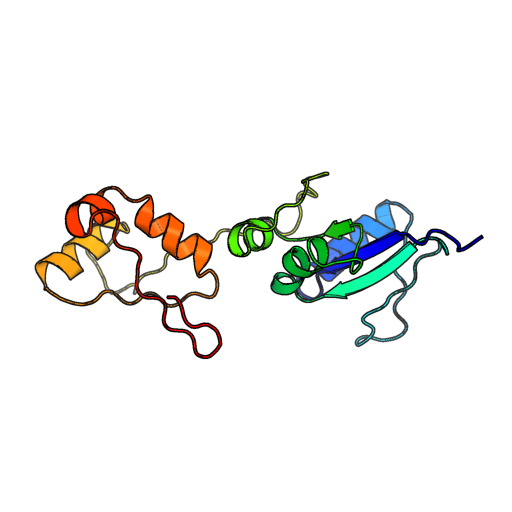 . LYS A 1 78 ? -6.192 1.263 -0.676 1.00 95.31 78 LYS A C 1
ATOM 621 O O . LYS A 1 78 ? -7.228 1.908 -0.573 1.00 95.31 78 LYS A O 1
ATOM 626 N N . GLU A 1 79 ? -5.068 1.638 -0.072 1.00 95.69 79 GLU A N 1
ATOM 627 C CA . GLU A 1 79 ? -4.966 2.810 0.806 1.00 95.69 79 GLU A CA 1
ATOM 628 C C . GLU A 1 79 ? -5.275 4.122 0.068 1.00 95.69 79 GLU A C 1
ATOM 630 O O . GLU A 1 79 ? -5.912 5.026 0.612 1.00 95.69 79 GLU A O 1
ATOM 635 N N . THR A 1 80 ? -4.856 4.221 -1.193 1.00 94.12 80 THR A N 1
ATOM 636 C CA . THR A 1 80 ? -5.097 5.399 -2.041 1.00 94.12 80 THR A CA 1
ATOM 637 C C . THR A 1 80 ? -6.433 5.359 -2.784 1.00 94.12 80 THR A C 1
ATOM 639 O O . THR A 1 80 ? -6.832 6.378 -3.343 1.00 94.12 80 THR A O 1
ATOM 642 N N . ASN A 1 81 ? -7.144 4.223 -2.774 1.00 94.44 81 ASN A N 1
ATOM 643 C CA . ASN A 1 81 ? -8.295 3.950 -3.645 1.00 94.44 81 ASN A CA 1
ATOM 644 C C . ASN A 1 81 ? -7.992 4.233 -5.129 1.00 94.44 81 ASN A C 1
ATOM 646 O O . ASN A 1 81 ? -8.840 4.754 -5.857 1.00 94.44 81 ASN A O 1
ATOM 650 N N . ALA A 1 82 ? -6.768 3.943 -5.575 1.00 94.25 82 ALA A N 1
ATOM 651 C CA . ALA A 1 82 ? -6.375 4.205 -6.951 1.00 94.25 82 ALA A CA 1
ATOM 652 C C . ALA A 1 82 ? -7.154 3.298 -7.915 1.00 94.25 82 ALA A C 1
ATOM 654 O O . ALA A 1 82 ? -7.141 2.074 -7.782 1.00 94.25 82 ALA A O 1
ATOM 655 N N . ASN A 1 83 ? -7.811 3.904 -8.905 1.00 94.62 83 ASN A N 1
ATOM 656 C CA . ASN A 1 83 ? -8.506 3.180 -9.965 1.00 94.62 83 ASN A CA 1
ATOM 657 C C . ASN A 1 83 ? -7.502 2.712 -11.028 1.00 94.62 83 ASN A C 1
ATOM 659 O O . ASN A 1 83 ? -7.283 3.396 -12.027 1.00 94.62 83 ASN A O 1
ATOM 663 N N . VAL A 1 84 ? -6.862 1.574 -10.773 1.00 95.00 84 VAL A N 1
ATOM 664 C CA . VAL A 1 84 ? -5.871 0.947 -11.655 1.00 95.00 84 VAL A CA 1
ATOM 665 C C . VAL A 1 84 ? -6.268 -0.493 -11.959 1.00 95.00 84 VAL A C 1
ATOM 667 O O . VAL A 1 84 ? -6.899 -1.163 -11.141 1.00 95.00 84 VAL A O 1
ATOM 670 N N . GLU A 1 85 ? -5.873 -0.986 -13.128 1.00 96.25 85 GLU A N 1
ATOM 671 C CA . GLU A 1 85 ? -6.020 -2.397 -13.478 1.00 96.25 85 GLU A CA 1
ATOM 672 C C . GLU A 1 85 ? -4.851 -3.209 -12.903 1.00 96.25 85 GLU A C 1
ATOM 674 O O . GLU A 1 85 ? -3.682 -2.859 -13.085 1.00 96.25 85 GLU A O 1
ATOM 679 N N . ILE A 1 86 ? -5.157 -4.304 -12.202 1.00 96.19 86 ILE A N 1
ATOM 680 C CA . ILE A 1 86 ? -4.140 -5.230 -11.696 1.00 96.19 86 ILE A CA 1
ATOM 681 C C . ILE A 1 86 ? -3.831 -6.255 -12.784 1.00 96.19 86 ILE A C 1
ATOM 683 O O . ILE A 1 86 ? -4.629 -7.151 -13.044 1.00 96.19 86 ILE A O 1
ATOM 687 N N . LEU A 1 87 ? -2.659 -6.120 -13.404 1.00 96.50 87 LEU A N 1
ATOM 688 C CA . LEU A 1 87 ? -2.237 -6.990 -14.504 1.00 96.50 87 LEU A CA 1
ATOM 689 C C . LEU A 1 87 ? -1.639 -8.317 -14.021 1.00 96.50 87 LEU A C 1
ATOM 691 O O . LEU A 1 87 ? -1.835 -9.349 -14.659 1.00 96.50 87 LEU A O 1
ATOM 695 N N . LEU A 1 88 ? -0.869 -8.288 -12.927 1.00 95.50 88 LEU A N 1
ATOM 696 C CA . LEU A 1 88 ? -0.111 -9.443 -12.444 1.00 95.50 88 LEU A CA 1
ATOM 697 C C . LEU A 1 88 ? 0.219 -9.319 -10.950 1.00 95.50 88 LEU A C 1
ATOM 699 O O . LEU A 1 88 ? 0.683 -8.268 -10.507 1.00 95.50 88 LEU A O 1
ATOM 703 N N . ASP A 1 89 ? 0.044 -10.414 -10.205 1.00 94.31 89 ASP A N 1
ATOM 704 C CA . ASP A 1 89 ? 0.656 -10.594 -8.885 1.00 94.31 89 ASP A CA 1
ATOM 705 C C . ASP A 1 89 ? 2.081 -11.135 -9.064 1.00 94.31 89 ASP A C 1
ATOM 707 O O . ASP A 1 89 ? 2.293 -12.169 -9.698 1.00 94.31 89 ASP A O 1
ATOM 711 N N . LEU A 1 90 ? 3.067 -10.398 -8.553 1.00 94.12 90 LEU A N 1
ATOM 712 C CA . LEU A 1 90 ? 4.483 -10.744 -8.672 1.00 94.12 90 LEU A CA 1
ATOM 713 C C . LEU A 1 90 ? 4.963 -11.698 -7.570 1.00 94.12 90 LEU A C 1
ATOM 715 O O . LEU A 1 90 ? 6.122 -12.108 -7.614 1.00 94.12 90 LEU A O 1
ATOM 719 N N . GLU A 1 91 ? 4.117 -12.012 -6.580 1.00 92.44 91 GLU A N 1
ATOM 720 C CA . GLU A 1 91 ? 4.429 -12.887 -5.439 1.00 92.44 91 GLU A CA 1
ATOM 721 C C . GLU A 1 91 ? 5.683 -12.448 -4.650 1.00 92.44 91 GLU A C 1
ATOM 723 O O . GLU A 1 91 ? 6.405 -13.254 -4.061 1.00 92.44 91 GLU A O 1
ATOM 728 N N . ILE A 1 92 ? 5.957 -11.139 -4.620 1.00 90.44 92 ILE A N 1
ATOM 729 C CA . ILE A 1 92 ? 7.073 -10.534 -3.881 1.00 90.44 92 ILE A CA 1
ATOM 730 C C . ILE A 1 92 ? 6.566 -9.544 -2.838 1.00 90.44 92 ILE A C 1
ATOM 732 O O . ILE A 1 92 ? 5.527 -8.913 -3.005 1.00 90.44 92 ILE A O 1
ATOM 736 N N . GLY A 1 93 ? 7.350 -9.347 -1.776 1.00 87.12 93 GLY A N 1
ATOM 737 C CA . GLY A 1 93 ? 7.077 -8.271 -0.824 1.00 87.12 93 GLY A CA 1
ATOM 738 C C . GLY A 1 93 ? 5.854 -8.498 0.059 1.00 87.12 93 GLY A C 1
ATOM 739 O O . GLY A 1 93 ? 5.215 -7.526 0.449 1.00 87.12 93 GLY A O 1
ATOM 740 N N . ALA A 1 94 ? 5.521 -9.758 0.356 1.00 89.75 94 ALA A N 1
ATOM 741 C CA . ALA A 1 94 ? 4.390 -10.104 1.209 1.00 89.75 94 ALA A CA 1
ATOM 742 C C . ALA A 1 94 ? 4.480 -9.407 2.578 1.00 89.75 94 ALA A C 1
ATOM 744 O O . ALA A 1 94 ? 5.501 -9.481 3.267 1.00 89.75 94 ALA A O 1
ATOM 745 N N . VAL A 1 95 ? 3.388 -8.751 2.972 1.00 90.69 95 VAL A N 1
ATOM 746 C CA . VAL A 1 95 ? 3.249 -8.042 4.248 1.00 90.69 95 VAL A CA 1
ATOM 747 C C . VAL A 1 95 ? 1.853 -8.254 4.826 1.00 90.69 95 VAL A C 1
ATOM 749 O O . VAL A 1 95 ? 0.883 -8.416 4.086 1.00 90.69 95 VAL A O 1
ATOM 752 N N . SER A 1 96 ? 1.755 -8.197 6.154 1.00 93.25 96 SER A N 1
ATOM 753 C CA . SER A 1 96 ? 0.484 -8.196 6.882 1.00 93.25 96 SER A CA 1
ATOM 754 C C . SER A 1 96 ? 0.329 -6.879 7.631 1.00 93.25 96 SER A C 1
ATOM 756 O O . SER A 1 96 ? 1.187 -6.517 8.437 1.00 93.25 96 SER A O 1
ATOM 758 N N . ILE A 1 97 ? -0.777 -6.177 7.389 1.00 94.69 97 ILE A N 1
ATOM 759 C CA . ILE A 1 97 ? -1.163 -4.991 8.158 1.00 94.69 97 ILE A CA 1
ATOM 760 C C . ILE A 1 97 ? -2.021 -5.466 9.327 1.00 94.69 97 ILE A C 1
ATOM 762 O O . ILE A 1 97 ? -3.042 -6.119 9.120 1.00 94.69 97 ILE A O 1
ATOM 766 N N . VAL A 1 98 ? -1.590 -5.163 10.550 1.00 95.00 98 VAL A N 1
ATOM 767 C CA . VAL A 1 98 ? -2.218 -5.660 11.779 1.00 95.00 98 VAL A CA 1
ATOM 768 C C . VAL A 1 98 ? -2.489 -4.526 12.762 1.00 95.00 98 VAL A C 1
ATOM 770 O O . VAL A 1 98 ? -1.748 -3.544 12.819 1.00 95.00 98 VAL A O 1
ATOM 773 N N . LEU A 1 99 ? -3.548 -4.680 13.556 1.00 94.62 99 LEU A N 1
ATOM 774 C CA . LEU A 1 99 ? -3.794 -3.839 14.722 1.00 94.62 99 LEU A CA 1
ATOM 775 C C . LEU A 1 99 ? -2.974 -4.370 15.899 1.00 94.62 99 LEU A C 1
ATOM 777 O O . LEU A 1 99 ? -3.108 -5.533 16.271 1.00 94.62 99 LEU A O 1
ATOM 781 N N . CYS A 1 100 ? -2.172 -3.505 16.514 1.00 93.94 100 CYS A N 1
ATOM 782 C CA . CYS A 1 100 ? -1.407 -3.833 17.713 1.00 93.94 100 CYS A CA 1
ATOM 783 C C . CYS A 1 100 ? -1.943 -3.056 18.918 1.00 93.94 100 CYS A C 1
ATOM 785 O O . CYS A 1 100 ? -2.227 -1.861 18.817 1.00 93.94 100 CYS A O 1
ATOM 787 N N . ALA A 1 101 ? -2.019 -3.723 20.067 1.00 93.75 101 ALA A N 1
ATOM 788 C CA . ALA A 1 101 ? -2.335 -3.123 21.359 1.00 93.75 101 ALA A CA 1
ATOM 789 C C . ALA A 1 101 ? -1.175 -3.349 22.352 1.00 93.75 101 ALA A C 1
ATOM 791 O O . ALA A 1 101 ? -0.345 -4.232 22.129 1.00 93.75 101 ALA A O 1
ATOM 792 N N . PRO A 1 102 ? -1.072 -2.555 23.433 1.00 92.44 102 PRO A N 1
ATOM 793 C CA . PRO A 1 102 ? -0.068 -2.768 24.472 1.00 92.44 102 PRO A CA 1
ATOM 794 C C . PRO A 1 102 ? -0.160 -4.158 25.120 1.00 92.44 102 PRO A C 1
ATOM 796 O O . PRO A 1 102 ? -1.241 -4.598 25.498 1.00 92.44 102 PRO A O 1
ATOM 799 N N . ASN A 1 103 ? 0.986 -4.809 25.344 1.00 89.31 103 ASN A N 1
ATOM 800 C CA . ASN A 1 103 ? 1.041 -6.154 25.941 1.00 89.31 103 ASN A CA 1
ATOM 801 C C . ASN A 1 103 ? 0.520 -6.231 27.388 1.00 89.31 103 ASN A C 1
ATOM 803 O O . ASN A 1 103 ? 0.278 -7.322 27.877 1.00 89.31 103 ASN A O 1
ATOM 807 N N . ASN A 1 104 ? 0.384 -5.101 28.089 1.00 91.12 104 ASN A N 1
ATOM 808 C CA . ASN A 1 104 ? -0.147 -5.043 29.456 1.00 91.12 104 ASN A CA 1
ATOM 809 C C . ASN A 1 104 ? -1.681 -4.920 29.505 1.00 91.12 104 ASN A C 1
ATOM 811 O O . ASN A 1 104 ? -2.245 -4.589 30.548 1.00 91.12 104 ASN A O 1
ATOM 815 N N . TRP A 1 105 ? -2.361 -5.086 28.370 1.00 90.62 105 TRP A N 1
ATOM 816 C CA . TRP A 1 105 ? -3.816 -5.122 28.288 1.00 90.62 105 TRP A CA 1
ATOM 817 C C . TRP A 1 105 ? -4.292 -6.576 28.337 1.00 90.62 105 TRP A C 1
ATOM 819 O O . TRP A 1 105 ? -4.743 -7.125 27.339 1.00 90.62 105 TRP A O 1
ATOM 829 N N . ASP A 1 106 ? -4.208 -7.187 29.521 1.00 81.88 106 ASP A N 1
ATOM 830 C CA . ASP A 1 106 ? -4.385 -8.637 29.735 1.00 81.88 106 ASP A CA 1
ATOM 831 C C . ASP A 1 106 ? -5.753 -9.207 29.295 1.00 81.88 106 ASP A C 1
ATOM 833 O O . ASP A 1 106 ? -5.907 -10.416 29.141 1.00 81.88 106 ASP A O 1
ATOM 837 N N . TYR A 1 107 ? -6.754 -8.347 29.083 1.00 81.25 107 TYR A N 1
ATOM 838 C CA . TYR A 1 107 ? -8.123 -8.723 28.702 1.00 81.25 107 TYR A CA 1
ATOM 839 C C . TYR A 1 107 ? -8.471 -8.393 27.245 1.00 81.25 107 TYR A C 1
ATOM 841 O O . TYR A 1 107 ? -9.630 -8.496 26.857 1.00 81.25 107 TYR A O 1
ATOM 849 N N . ILE A 1 108 ? -7.496 -7.953 26.449 1.00 88.56 108 ILE A N 1
ATOM 850 C CA . ILE A 1 108 ? -7.713 -7.514 25.072 1.00 88.56 108 ILE A CA 1
ATOM 851 C C . ILE A 1 108 ? -7.150 -8.561 24.113 1.00 88.56 108 ILE A C 1
ATOM 853 O O . ILE A 1 108 ? -5.938 -8.676 23.958 1.00 88.56 108 ILE A O 1
ATOM 857 N N . ASN A 1 109 ? -8.037 -9.299 23.444 1.00 89.56 109 ASN A N 1
ATOM 858 C CA . ASN A 1 109 ? -7.675 -10.321 22.455 1.00 89.56 109 ASN A CA 1
ATOM 859 C C . ASN A 1 109 ? -8.181 -9.987 21.045 1.00 89.56 109 ASN A C 1
ATOM 861 O O . ASN A 1 109 ? -7.818 -10.652 20.076 1.00 89.56 109 ASN A O 1
ATOM 865 N N . SER A 1 110 ? -9.020 -8.962 20.919 1.00 93.75 110 SER A N 1
ATOM 866 C CA . SER A 1 110 ? -9.661 -8.568 19.671 1.00 93.75 110 SER A CA 1
ATOM 867 C C . SER A 1 110 ? -9.867 -7.056 19.593 1.00 93.75 110 SER A C 1
ATOM 869 O O . SER A 1 110 ? -9.755 -6.333 20.587 1.00 93.75 110 SER A O 1
ATOM 871 N N . LEU A 1 111 ? -10.198 -6.566 18.396 1.00 94.69 111 LEU A N 1
ATOM 872 C CA . LEU A 1 111 ? -10.669 -5.193 18.225 1.00 94.69 111 LEU A CA 1
ATOM 873 C C . LEU A 1 111 ? -11.960 -4.951 19.030 1.00 94.69 111 LEU A C 1
ATOM 875 O O . LEU A 1 111 ? -12.115 -3.882 19.616 1.00 94.69 111 LEU A O 1
ATOM 879 N N . ASP A 1 112 ? -12.856 -5.935 19.089 1.00 95.88 112 ASP A N 1
ATOM 880 C CA . ASP A 1 112 ? -14.133 -5.848 19.799 1.00 95.88 112 ASP A CA 1
ATOM 881 C C . ASP A 1 112 ? -13.939 -5.586 21.300 1.00 95.88 112 ASP A C 1
ATOM 883 O O . ASP A 1 112 ? -14.588 -4.692 21.845 1.00 95.88 112 ASP A O 1
ATOM 887 N N . ASP A 1 113 ? -12.971 -6.256 21.937 1.00 95.12 113 ASP A N 1
ATOM 888 C CA . ASP A 1 113 ? -12.630 -6.021 23.349 1.00 95.12 113 ASP A CA 1
ATOM 889 C C . ASP A 1 113 ? -12.167 -4.574 23.585 1.00 95.12 113 ASP A C 1
ATOM 891 O O . ASP A 1 113 ? -12.542 -3.934 24.572 1.00 95.12 113 ASP A O 1
ATOM 895 N N . ILE A 1 114 ? -11.365 -4.026 22.660 1.00 95.31 114 ILE A N 1
ATOM 896 C CA . ILE A 1 114 ? -10.884 -2.638 22.733 1.00 95.31 114 ILE A CA 1
ATOM 897 C C . ILE A 1 114 ? -12.065 -1.679 22.611 1.00 95.31 114 ILE A C 1
ATOM 899 O O . ILE A 1 114 ? -12.202 -0.756 23.417 1.00 95.31 114 ILE A O 1
ATOM 903 N N . LEU A 1 115 ? -12.915 -1.885 21.605 1.00 95.94 115 LEU A N 1
ATOM 904 C CA . LEU A 1 115 ? -14.063 -1.023 21.343 1.00 95.94 115 LEU A CA 1
ATOM 905 C C . LEU A 1 115 ? -15.033 -1.023 22.522 1.00 95.94 115 LEU A C 1
ATOM 907 O O . LEU A 1 115 ? -15.432 0.051 22.972 1.00 95.94 115 LEU A O 1
ATOM 911 N N . GLN A 1 116 ? -15.362 -2.200 23.057 1.00 95.56 116 GLN A N 1
ATOM 912 C CA . GLN A 1 116 ? -16.246 -2.337 24.209 1.00 95.56 116 GLN A CA 1
ATOM 913 C C . GLN A 1 116 ? -15.675 -1.631 25.439 1.00 95.56 116 GLN A C 1
ATOM 915 O O . GLN A 1 116 ? -16.356 -0.789 26.023 1.00 95.56 116 GLN A O 1
ATOM 920 N N . LYS A 1 117 ? -14.409 -1.891 25.784 1.00 94.19 117 LYS A N 1
ATOM 921 C CA . LYS A 1 117 ? -13.760 -1.270 26.944 1.00 94.19 117 LYS A CA 1
ATOM 922 C C . LYS A 1 117 ? -13.778 0.257 26.873 1.00 94.19 117 LYS A C 1
ATOM 924 O O . LYS A 1 117 ? -14.133 0.921 27.844 1.00 94.19 117 LYS A O 1
ATOM 929 N N . PHE A 1 118 ? -13.385 0.832 25.736 1.00 94.94 118 PHE A N 1
ATOM 930 C CA . PHE A 1 118 ? -13.336 2.289 25.586 1.00 94.94 118 PHE A CA 1
ATOM 931 C C . PHE A 1 118 ? -14.732 2.919 25.563 1.00 94.94 118 PHE A C 1
ATOM 933 O O . PHE A 1 118 ? -14.907 4.010 26.110 1.00 94.94 118 PHE A O 1
ATOM 940 N N . TYR A 1 119 ? -15.717 2.231 24.979 1.00 95.19 119 TYR A N 1
ATOM 941 C CA . TYR A 1 119 ? -17.108 2.672 24.977 1.00 95.19 119 TYR A CA 1
ATOM 942 C C . TYR A 1 119 ? -17.700 2.695 26.394 1.00 95.19 119 TYR A C 1
ATOM 944 O O . TYR A 1 119 ? -18.249 3.717 26.805 1.00 95.19 119 TYR A O 1
ATOM 952 N N . GLU A 1 120 ? -17.533 1.615 27.164 1.00 94.94 120 GLU A N 1
ATOM 953 C CA . GLU A 1 120 ? -18.018 1.502 28.549 1.00 94.94 120 GLU A CA 1
ATOM 954 C C . GLU A 1 120 ? -17.342 2.507 29.493 1.00 94.94 120 GLU A C 1
ATOM 956 O O . GLU A 1 120 ? -17.998 3.095 30.352 1.00 94.94 120 GLU A O 1
ATOM 961 N N . GLU A 1 121 ? -16.043 2.761 29.311 1.00 95.38 121 GLU A N 1
ATOM 962 C CA . GLU A 1 121 ? -15.303 3.761 30.091 1.00 95.38 121 GLU A CA 1
ATOM 963 C C . GLU A 1 121 ? -15.578 5.212 29.650 1.00 95.38 121 GLU A C 1
ATOM 965 O O . GLU A 1 121 ? -15.051 6.145 30.262 1.00 95.38 121 GLU A O 1
ATOM 970 N N . GLY A 1 122 ? -16.353 5.429 28.580 1.00 95.50 122 GLY A N 1
ATOM 971 C CA . GLY A 1 122 ? -16.608 6.757 28.018 1.00 95.50 122 GLY A CA 1
ATOM 972 C C . GLY A 1 122 ? -15.341 7.463 27.517 1.00 95.50 122 GLY A C 1
ATOM 973 O O . GLY A 1 122 ? -15.280 8.695 27.495 1.00 95.50 122 GLY A O 1
ATOM 974 N N . LYS A 1 123 ? -14.303 6.703 27.143 1.00 95.00 123 LYS A N 1
ATOM 975 C CA . LYS A 1 123 ? -13.002 7.224 26.703 1.00 95.00 123 LYS A CA 1
ATOM 976 C C . LYS A 1 123 ? -12.880 7.212 25.187 1.00 95.00 123 LYS A C 1
ATOM 978 O O . LYS A 1 123 ? -13.382 6.336 24.492 1.00 95.00 123 LYS A O 1
ATOM 983 N N . THR A 1 124 ? -12.120 8.165 24.656 1.00 93.44 124 THR A N 1
ATOM 984 C CA . THR A 1 124 ? -11.785 8.192 23.230 1.00 93.44 124 THR A CA 1
ATOM 985 C C . THR A 1 124 ? -10.675 7.192 22.915 1.00 93.44 124 THR A C 1
ATOM 987 O O . THR A 1 124 ? -9.550 7.347 23.397 1.00 93.44 124 THR A O 1
ATOM 990 N N . LEU A 1 125 ? -10.965 6.211 22.058 1.00 93.56 125 LEU A N 1
ATOM 991 C CA . LEU A 1 125 ? -9.948 5.357 21.447 1.00 93.56 125 LEU A CA 1
ATOM 992 C C . LEU A 1 125 ? -9.165 6.157 20.396 1.00 93.56 125 LEU A C 1
ATOM 994 O O . LEU A 1 125 ? -9.755 6.793 19.524 1.00 93.56 125 LEU A O 1
ATOM 998 N N . ARG A 1 126 ? -7.832 6.128 20.478 1.00 94.12 126 ARG A N 1
ATOM 999 C CA . ARG A 1 126 ? -6.932 6.768 19.508 1.00 94.12 126 ARG A CA 1
ATOM 1000 C C . ARG A 1 126 ? -6.067 5.705 18.849 1.00 94.12 126 ARG A C 1
ATOM 1002 O O . ARG A 1 126 ? -5.416 4.936 19.549 1.00 94.12 126 ARG A O 1
ATOM 1009 N N . ILE A 1 127 ? -6.054 5.694 17.520 1.00 94.69 127 ILE A N 1
ATOM 1010 C CA . ILE A 1 127 ? -5.274 4.760 16.705 1.00 94.69 127 ILE A CA 1
ATOM 1011 C C . ILE A 1 127 ? -4.291 5.577 15.868 1.00 94.69 127 ILE A C 1
ATOM 1013 O O . ILE A 1 127 ? -4.690 6.516 15.180 1.00 94.69 127 ILE A O 1
ATOM 1017 N N . SER A 1 128 ? -3.011 5.218 15.942 1.00 95.19 128 SER A N 1
ATOM 1018 C CA . SER A 1 128 ? -1.938 5.820 15.149 1.00 95.19 128 SER A CA 1
ATOM 1019 C C . SER A 1 128 ? -1.556 4.869 14.023 1.00 95.19 128 SER A C 1
ATOM 1021 O O . SER A 1 128 ? -1.260 3.705 14.280 1.00 95.19 128 SER A O 1
ATOM 1023 N N . THR A 1 129 ? -1.565 5.349 12.783 1.00 94.69 129 THR A N 1
ATOM 1024 C CA . THR A 1 129 ? -1.329 4.523 11.592 1.00 94.69 129 THR A CA 1
ATOM 1025 C C . THR A 1 129 ? -0.901 5.393 10.411 1.00 94.69 129 THR A C 1
ATOM 1027 O O . THR A 1 129 ? -1.274 6.565 10.341 1.00 94.69 129 THR A O 1
ATOM 1030 N N . GLU A 1 130 ? -0.131 4.823 9.483 1.00 92.62 130 GLU A N 1
ATOM 1031 C CA . GLU A 1 130 ? 0.129 5.429 8.166 1.00 92.62 130 GLU A CA 1
ATOM 1032 C C . GLU A 1 130 ? -0.972 5.066 7.150 1.00 92.62 130 GLU A C 1
ATOM 1034 O O . GLU A 1 130 ? -1.191 5.798 6.189 1.00 92.62 130 GLU A O 1
ATOM 1039 N N . TYR A 1 131 ? -1.714 3.981 7.402 1.00 94.88 131 TYR A N 1
ATOM 1040 C CA . TYR A 1 131 ? -2.785 3.474 6.544 1.00 94.88 131 TYR A CA 1
ATOM 1041 C C . TYR A 1 131 ? -4.148 4.004 6.999 1.00 94.88 131 TYR A C 1
ATOM 1043 O O . TYR A 1 131 ? -4.900 3.319 7.699 1.00 94.88 131 TYR A O 1
ATOM 1051 N N . LEU A 1 132 ? -4.447 5.257 6.675 1.00 93.62 132 LEU A N 1
ATOM 1052 C CA . LEU A 1 132 ? -5.654 5.953 7.119 1.00 93.62 132 LEU A CA 1
ATOM 1053 C C . LEU A 1 132 ? -6.922 5.313 6.543 1.00 93.62 132 LEU A C 1
ATOM 1055 O O . LEU A 1 132 ? -7.839 4.991 7.297 1.00 93.62 132 LEU A O 1
ATOM 1059 N N . THR A 1 133 ? -6.973 5.116 5.225 1.00 94.31 133 THR A N 1
ATOM 1060 C CA . THR A 1 133 ? -8.131 4.551 4.523 1.00 94.31 133 THR A CA 1
ATOM 1061 C C . THR A 1 133 ? -8.383 3.119 4.972 1.00 94.31 133 THR A C 1
ATOM 1063 O O . THR A 1 133 ? -9.497 2.796 5.386 1.00 94.31 133 THR A O 1
ATOM 1066 N N . LEU A 1 134 ? -7.353 2.266 4.946 1.00 95.81 134 LEU A N 1
ATOM 1067 C CA . LEU A 1 134 ? -7.490 0.868 5.352 1.00 95.81 134 LEU A CA 1
ATOM 1068 C C . LEU A 1 134 ? -7.916 0.750 6.815 1.00 95.81 134 LEU A C 1
ATOM 1070 O O . LEU A 1 134 ? -8.803 -0.042 7.118 1.00 95.81 134 LEU A O 1
ATOM 1074 N N . SER A 1 135 ? -7.343 1.554 7.719 1.00 95.69 135 SER A N 1
ATOM 1075 C CA . SER A 1 135 ? -7.716 1.492 9.139 1.00 95.69 135 SER A CA 1
ATOM 1076 C C . SER A 1 135 ? -9.145 1.975 9.378 1.00 95.69 135 SER A C 1
ATOM 1078 O O . SER A 1 135 ? -9.863 1.382 10.179 1.00 95.69 135 SER A O 1
ATOM 1080 N N . MET A 1 136 ? -9.595 3.024 8.682 1.00 94.31 136 MET A N 1
ATOM 1081 C CA . MET A 1 136 ? -10.990 3.463 8.774 1.00 94.31 136 MET A CA 1
ATOM 1082 C C . MET A 1 136 ? -11.954 2.397 8.263 1.00 94.31 136 MET A C 1
ATOM 1084 O O . MET A 1 136 ? -12.952 2.132 8.928 1.00 94.31 136 MET A O 1
ATOM 1088 N N . ASN A 1 137 ? -11.660 1.783 7.116 1.00 94.56 137 ASN A N 1
ATOM 1089 C CA . ASN A 1 137 ? -12.495 0.721 6.558 1.00 94.56 137 ASN A CA 1
ATOM 1090 C C . ASN A 1 137 ? -12.532 -0.485 7.500 1.00 94.56 137 ASN A C 1
ATOM 1092 O O . ASN A 1 137 ? -13.616 -0.940 7.847 1.00 94.56 137 ASN A O 1
ATOM 1096 N N . TYR A 1 138 ? -11.376 -0.903 8.024 1.00 95.62 138 TYR A N 1
ATOM 1097 C CA . TYR A 1 138 ? -11.269 -1.984 9.005 1.00 95.62 138 TYR A CA 1
ATOM 1098 C C . TYR A 1 138 ? -12.146 -1.750 10.247 1.00 95.62 138 TYR A C 1
ATOM 1100 O O . TYR A 1 138 ? -12.826 -2.662 10.709 1.00 95.62 138 TYR A O 1
ATOM 1108 N N . LEU A 1 139 ? -12.192 -0.515 10.765 1.00 95.62 139 LEU A N 1
ATOM 1109 C CA . LEU A 1 139 ? -13.082 -0.159 11.875 1.00 95.62 139 LEU A CA 1
ATOM 1110 C C . LEU A 1 139 ? -14.554 -0.134 11.452 1.00 95.62 139 LEU A C 1
ATOM 1112 O O . LEU A 1 139 ? -15.395 -0.701 12.139 1.00 95.62 139 LEU A O 1
ATOM 1116 N N . LYS A 1 140 ? -14.881 0.511 10.328 1.00 95.06 140 LYS A N 1
ATOM 1117 C CA . LYS A 1 140 ? -16.266 0.662 9.850 1.00 95.06 140 LYS A CA 1
ATOM 1118 C C . LYS A 1 140 ? -16.897 -0.656 9.406 1.00 95.06 140 LYS A C 1
ATOM 1120 O O . LYS A 1 140 ? -18.121 -0.752 9.345 1.00 95.06 140 LYS A O 1
ATOM 1125 N N . GLU A 1 141 ? -16.089 -1.651 9.063 1.00 95.06 141 GLU A N 1
ATOM 1126 C CA . GLU A 1 141 ? -16.531 -3.002 8.721 1.00 95.06 141 GLU A CA 1
ATOM 1127 C C . GLU A 1 141 ? -16.793 -3.876 9.955 1.00 95.06 141 GLU A C 1
ATOM 1129 O O . GLU A 1 141 ? -17.557 -4.834 9.857 1.00 95.06 141 GLU A O 1
ATOM 1134 N N . ASN A 1 142 ? -16.242 -3.523 11.122 1.00 96.50 142 ASN A N 1
ATOM 1135 C CA . ASN A 1 142 ? -16.435 -4.268 12.363 1.00 96.50 142 ASN A CA 1
ATOM 1136 C C . ASN A 1 142 ? -17.854 -4.076 12.946 1.00 96.50 142 ASN A C 1
ATOM 1138 O O . ASN A 1 142 ? -18.371 -2.961 13.067 1.00 96.50 142 ASN A O 1
ATOM 1142 N N . GLU A 1 143 ? -18.486 -5.180 13.351 1.00 96.38 143 GLU A N 1
ATOM 1143 C CA . GLU A 1 143 ? -19.864 -5.188 13.859 1.00 96.38 143 GLU A CA 1
ATOM 1144 C C . GLU A 1 143 ? -20.015 -4.436 15.188 1.00 96.38 143 GLU A C 1
ATOM 1146 O O . GLU A 1 143 ? -20.968 -3.673 15.366 1.00 96.38 143 GLU A O 1
ATOM 1151 N N . THR A 1 144 ? -19.060 -4.594 16.108 1.00 96.62 144 THR A N 1
ATOM 1152 C CA . THR A 1 144 ? -19.059 -3.901 17.403 1.00 96.62 144 THR A CA 1
ATOM 1153 C C . THR A 1 144 ? -18.907 -2.394 17.228 1.00 96.62 144 THR A C 1
ATOM 1155 O O . THR A 1 144 ? -19.600 -1.618 17.892 1.00 96.62 144 THR A O 1
ATOM 1158 N N . TYR A 1 145 ? -18.079 -1.956 16.277 1.00 96.81 145 TYR A N 1
ATOM 1159 C CA . TYR A 1 145 ? -17.971 -0.545 15.919 1.00 96.81 145 TYR A CA 1
ATOM 1160 C C . TYR A 1 145 ? -19.318 0.006 15.442 1.00 96.81 145 TYR A C 1
ATOM 1162 O O . TYR A 1 145 ? -19.790 1.014 15.969 1.00 96.81 145 TYR A O 1
ATOM 1170 N N . ARG A 1 146 ? -19.985 -0.681 14.503 1.00 96.81 146 ARG A N 1
ATOM 1171 C CA . ARG A 1 146 ? -21.312 -0.277 14.005 1.00 96.81 146 ARG A CA 1
ATOM 1172 C C . ARG A 1 146 ? -22.366 -0.265 15.108 1.00 96.81 146 ARG A C 1
ATOM 1174 O O . ARG A 1 146 ? -23.195 0.639 15.146 1.00 96.81 146 ARG A O 1
ATOM 1181 N N . LYS A 1 147 ? -22.319 -1.216 16.043 1.00 96.81 147 LYS A N 1
ATOM 1182 C CA . LYS A 1 147 ? -23.228 -1.262 17.196 1.00 96.81 147 LYS A CA 1
ATOM 1183 C C . LYS A 1 147 ? -23.103 -0.021 18.084 1.00 96.81 147 LYS A C 1
ATOM 1185 O O . LYS A 1 147 ? -24.118 0.508 18.531 1.00 96.81 147 LYS A O 1
ATOM 1190 N N . PHE A 1 148 ? -21.882 0.436 18.355 1.00 95.81 148 PHE A N 1
ATOM 1191 C CA . PHE A 1 148 ? -21.637 1.558 19.267 1.00 95.81 148 PHE A CA 1
ATOM 1192 C C . PHE A 1 148 ? -21.669 2.930 18.588 1.00 95.81 148 PHE A C 1
ATOM 1194 O O . PHE A 1 148 ? -22.082 3.915 19.203 1.00 95.81 148 PHE A O 1
ATOM 1201 N N . TYR A 1 149 ? -21.247 3.012 17.327 1.00 94.06 149 TYR A N 1
ATOM 1202 C CA . TYR A 1 149 ? -21.035 4.277 16.623 1.00 94.06 149 TYR A CA 1
ATOM 1203 C C . TYR A 1 149 ? -21.887 4.436 15.353 1.00 94.06 149 TYR A C 1
ATOM 1205 O O . TYR A 1 149 ? -21.962 5.546 14.820 1.00 94.06 149 TYR A O 1
ATOM 1213 N N . GLY A 1 150 ? -22.574 3.388 14.890 1.00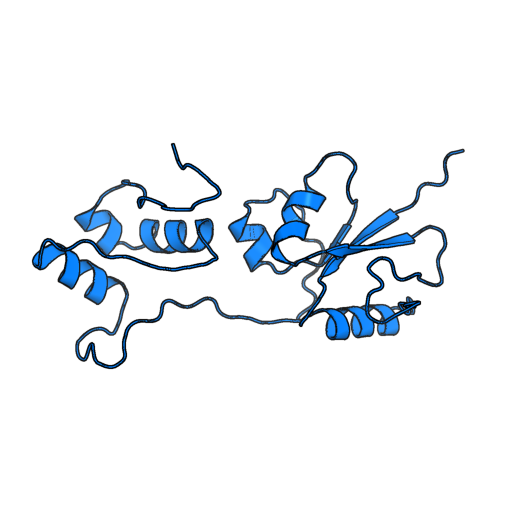 93.62 150 GLY A N 1
ATOM 1214 C CA . GLY A 1 150 ? -23.344 3.391 13.644 1.00 93.62 150 GLY A CA 1
ATOM 1215 C C . GLY A 1 150 ? -22.452 3.594 12.418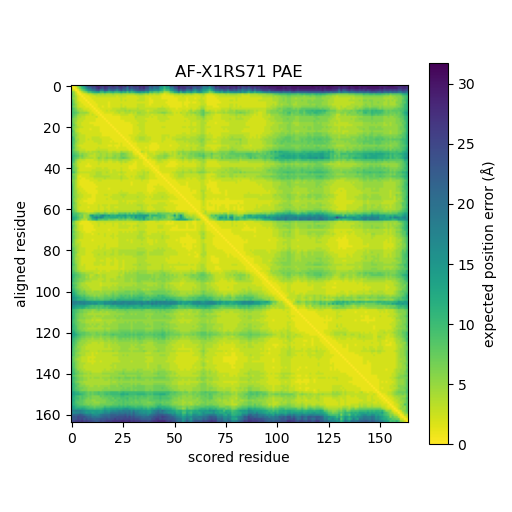 1.00 93.62 150 GLY A C 1
ATOM 1216 O O . GLY A 1 150 ? -21.352 3.057 12.341 1.00 93.62 150 GLY A O 1
ATOM 1217 N N . GLU A 1 151 ? -22.910 4.435 11.489 1.00 91.06 151 GLU A N 1
ATOM 1218 C CA . GLU A 1 151 ? -22.189 4.800 10.256 1.00 91.06 151 GLU A CA 1
ATOM 1219 C C . GLU A 1 151 ? -21.228 5.991 10.434 1.00 91.06 151 GLU A C 1
ATOM 1221 O O . GLU A 1 151 ? -20.741 6.574 9.458 1.00 91.06 151 GLU A O 1
ATOM 1226 N N . LYS A 1 152 ? -20.964 6.407 11.681 1.00 91.12 152 LYS A N 1
ATOM 1227 C CA . LYS A 1 152 ? -20.047 7.520 11.948 1.00 91.12 152 LYS A CA 1
ATOM 1228 C C . LYS A 1 152 ? -18.655 7.176 11.430 1.00 91.12 152 LYS A C 1
ATOM 1230 O O . LYS A 1 152 ? -18.137 6.089 11.656 1.00 91.12 152 LYS A O 1
ATOM 1235 N N . THR A 1 153 ? -18.038 8.131 10.744 1.00 90.44 153 THR A N 1
ATOM 1236 C CA . THR A 1 153 ? -16.660 7.978 10.272 1.00 90.44 153 THR A CA 1
ATOM 1237 C C . THR A 1 153 ? -15.697 8.406 11.386 1.00 90.44 153 THR A C 1
ATOM 1239 O O . THR A 1 153 ? -15.932 9.454 11.999 1.00 90.44 153 THR A O 1
ATOM 1242 N N . PRO A 1 154 ? -14.638 7.624 11.685 1.00 92.06 154 PRO A N 1
ATOM 1243 C CA . PRO A 1 154 ? -13.619 8.025 12.648 1.00 92.06 154 PRO A CA 1
ATOM 1244 C C . PRO A 1 154 ? -13.018 9.390 12.299 1.00 92.06 154 PRO A C 1
ATOM 1246 O O . PRO A 1 154 ? -12.727 9.672 11.138 1.00 92.06 154 PRO A O 1
ATOM 1249 N N . LEU A 1 155 ? -12.794 10.232 13.309 1.00 91.56 155 LEU A N 1
ATOM 1250 C CA . LEU A 1 155 ? -12.088 11.494 13.111 1.00 91.56 155 LEU A CA 1
ATOM 1251 C C . LEU A 1 155 ? -10.618 11.214 12.776 1.00 91.56 155 LEU A C 1
ATOM 1253 O O . LEU A 1 155 ? -9.894 10.643 13.592 1.00 91.56 155 LEU A O 1
ATOM 1257 N N . VAL A 1 156 ? -10.167 11.676 11.611 1.00 90.50 156 VAL A N 1
ATOM 1258 C CA . VAL A 1 156 ? -8.767 11.575 11.190 1.00 90.50 156 VAL A CA 1
ATOM 1259 C C . VAL A 1 156 ? -8.053 12.901 11.435 1.00 90.50 156 VAL A C 1
ATOM 1261 O O . VAL A 1 156 ? -8.428 13.940 10.894 1.00 90.50 156 VAL A O 1
ATOM 1264 N N . ILE A 1 157 ? -6.995 12.857 12.244 1.00 87.25 157 ILE A N 1
ATOM 1265 C CA . ILE A 1 157 ? -6.161 14.016 12.575 1.00 87.25 157 ILE A CA 1
ATOM 1266 C C . ILE A 1 157 ? -4.827 13.850 11.852 1.00 87.25 157 ILE A C 1
ATOM 1268 O O . ILE A 1 157 ? -3.998 13.041 12.262 1.00 87.25 157 ILE A O 1
ATOM 1272 N N . THR A 1 158 ? -4.602 14.623 10.788 1.00 81.38 158 THR A N 1
ATOM 1273 C CA . THR A 1 158 ? -3.294 14.677 10.119 1.00 81.38 158 THR A CA 1
ATOM 1274 C C . THR A 1 158 ? -2.878 16.120 9.844 1.00 81.38 158 THR A C 1
ATOM 1276 O O . THR A 1 158 ? -3.736 16.936 9.510 1.00 81.38 158 THR A O 1
ATOM 1279 N N . PRO A 1 159 ? -1.579 16.458 9.944 1.00 73.00 159 PRO A N 1
ATOM 1280 C CA . PRO A 1 159 ? -1.104 17.805 9.636 1.00 73.00 159 PRO A CA 1
ATOM 1281 C C . PRO A 1 159 ? -1.177 18.166 8.145 1.00 73.00 159 PRO A C 1
ATOM 1283 O O . PRO A 1 159 ? -1.091 19.341 7.806 1.00 73.00 159 PRO A O 1
ATOM 1286 N N . TRP A 1 160 ? -1.314 17.182 7.252 1.00 68.88 160 TRP A N 1
ATOM 1287 C CA . TRP A 1 160 ? -1.246 17.371 5.796 1.00 68.88 160 TRP A CA 1
ATOM 1288 C C . TRP A 1 160 ? -2.580 17.162 5.067 1.00 68.88 160 TRP A C 1
ATOM 1290 O O . TRP A 1 160 ? -2.646 17.393 3.861 1.00 68.88 160 TRP A O 1
ATOM 1300 N N . ARG A 1 161 ? -3.642 16.721 5.755 1.00 62.28 161 ARG A N 1
ATOM 1301 C CA . ARG A 1 161 ? -4.964 16.501 5.152 1.00 62.28 161 ARG A CA 1
ATOM 1302 C C . ARG A 1 161 ? -6.080 16.781 6.157 1.00 62.28 161 ARG A C 1
ATOM 1304 O O . ARG A 1 161 ? -6.181 16.120 7.191 1.00 62.28 161 ARG A O 1
ATOM 1311 N N . SER A 1 162 ? -6.938 17.741 5.826 1.00 53.97 162 SER A N 1
ATOM 1312 C CA . SER A 1 162 ? -8.203 17.965 6.525 1.00 53.97 162 SER A CA 1
ATOM 1313 C C . SER A 1 162 ? -9.253 17.024 5.947 1.00 53.97 162 SER A C 1
ATOM 1315 O O . SER A 1 162 ? -9.464 17.003 4.736 1.00 53.97 162 SER A O 1
ATOM 1317 N N . TRP A 1 163 ? -9.881 16.230 6.805 1.00 55.78 163 TRP A N 1
ATOM 1318 C CA . TRP A 1 163 ? -11.020 15.397 6.437 1.00 55.78 163 TRP A CA 1
ATOM 1319 C C . TRP A 1 163 ? -12.285 16.196 6.762 1.00 55.78 163 TRP A C 1
ATOM 1321 O O . TRP A 1 163 ? -12.497 16.539 7.925 1.00 55.78 163 TRP A O 1
ATOM 1331 N N . ALA A 1 164 ? -13.040 16.568 5.726 1.00 44.50 164 ALA A N 1
ATOM 1332 C CA . ALA A 1 164 ? -14.331 17.251 5.810 1.00 44.50 164 ALA A CA 1
ATOM 1333 C C . ALA A 1 164 ? -15.436 16.306 5.336 1.00 44.50 164 ALA A C 1
ATOM 1335 O O . ALA A 1 164 ? -15.168 15.562 4.363 1.00 44.50 164 ALA A O 1
#